Protein AF-A0A5C7S8H7-F1 (afdb_monomer_lite)

Sequence (94 aa):
MSLLSHIKSLLGLVLLATMLVGCDAGVPEPSLAPAKAKAAQCVEPTADMRKNHMVYLDVHRDKTVIEGIRTTKHSLNECINCHVAPTRADGSAV

Secondary structure (DSSP, 8-state):
-HHHHHHHHHHHHHHHHHHT------PPPP--HHHHTT-SS-SS-HHHHHHHHHHHHHHHHHHHHTS----STT-HHHHHHHHS--B-TTS-B-

Structure (mmCIF, N/CA/C/O backbone):
data_AF-A0A5C7S8H7-F1
#
_entry.id   AF-A0A5C7S8H7-F1
#
loop_
_atom_site.group_PDB
_atom_site.id
_atom_site.type_symbol
_atom_site.label_atom_id
_atom_site.label_alt_id
_atom_site.label_comp_id
_atom_site.label_asym_id
_atom_site.label_entity_id
_atom_site.label_seq_id
_atom_site.pdbx_PDB_ins_code
_atom_site.Cartn_x
_atom_site.Cartn_y
_atom_site.Cartn_z
_atom_site.occupancy
_atom_site.B_iso_or_equiv
_atom_site.auth_seq_id
_atom_site.auth_comp_id
_atom_site.auth_asym_id
_atom_site.auth_atom_id
_atom_site.pdbx_PDB_model_num
ATOM 1 N N . MET A 1 1 ? 42.956 34.536 -41.176 1.00 60.47 1 MET A N 1
ATOM 2 C CA . MET A 1 1 ? 42.618 34.827 -39.760 1.00 60.47 1 MET A CA 1
ATOM 3 C C . MET A 1 1 ? 41.227 34.320 -39.368 1.00 60.47 1 MET A C 1
ATOM 5 O O . MET A 1 1 ? 41.123 33.727 -38.303 1.00 60.47 1 MET A O 1
ATOM 9 N N . SER A 1 2 ? 40.192 34.442 -40.214 1.00 66.31 2 SER A N 1
ATOM 10 C CA . SER A 1 2 ? 38.840 33.929 -39.895 1.00 66.31 2 SER A CA 1
ATOM 11 C C . SER A 1 2 ? 38.757 32.407 -39.736 1.00 66.31 2 SER A C 1
ATOM 13 O O . SER A 1 2 ? 38.104 31.937 -38.813 1.00 66.31 2 SER A O 1
ATOM 15 N N . LEU A 1 3 ? 39.487 31.625 -40.543 1.00 68.44 3 LEU A N 1
ATOM 16 C CA . LEU A 1 3 ? 39.444 30.155 -40.471 1.00 68.44 3 LEU A CA 1
ATOM 17 C C . LEU A 1 3 ? 39.913 29.606 -39.109 1.00 68.44 3 LEU A C 1
ATOM 19 O O . LEU A 1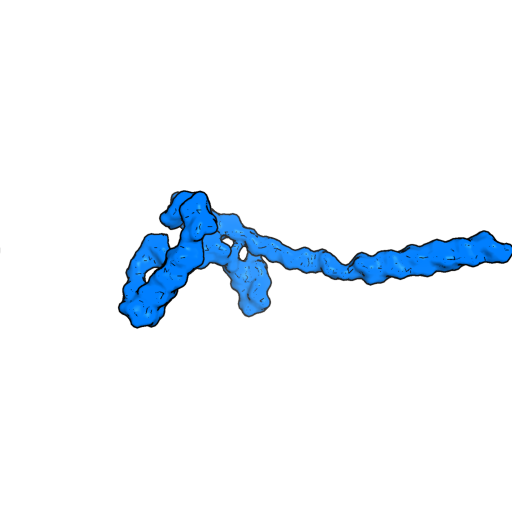 3 ? 39.256 28.758 -38.517 1.00 68.44 3 LEU A O 1
ATOM 23 N N . LEU A 1 4 ? 40.997 30.162 -38.558 1.00 70.56 4 LEU A N 1
ATOM 24 C CA . LEU A 1 4 ? 41.495 29.822 -37.219 1.00 70.56 4 LEU A CA 1
ATOM 25 C C . LEU A 1 4 ? 40.535 30.264 -36.101 1.00 70.56 4 LEU A C 1
ATOM 27 O O . LEU A 1 4 ? 40.477 29.614 -35.061 1.00 70.56 4 LEU A O 1
ATOM 31 N N . SER A 1 5 ? 39.774 31.344 -36.308 1.00 72.88 5 SER A N 1
ATOM 32 C CA . SER A 1 5 ? 38.765 31.830 -35.355 1.00 72.88 5 SER A CA 1
ATOM 33 C C . SER A 1 5 ? 37.530 30.921 -35.312 1.00 72.88 5 SER A C 1
ATOM 35 O O . SER A 1 5 ? 37.019 30.602 -34.236 1.00 72.88 5 SER A O 1
ATOM 37 N N . HIS A 1 6 ? 37.101 30.418 -36.474 1.00 78.44 6 HIS A N 1
ATOM 38 C CA . HIS A 1 6 ? 36.005 29.454 -36.570 1.00 78.44 6 HIS A CA 1
ATOM 39 C C . HIS A 1 6 ? 36.382 28.102 -35.961 1.00 78.44 6 HIS A C 1
ATOM 41 O O . HIS A 1 6 ? 35.588 27.550 -35.208 1.00 78.44 6 HIS A O 1
ATOM 47 N N . ILE A 1 7 ? 37.609 27.615 -36.194 1.00 83.06 7 ILE A N 1
ATOM 48 C CA . ILE A 1 7 ? 38.106 26.371 -35.581 1.00 83.06 7 ILE A CA 1
ATOM 49 C C . ILE A 1 7 ? 38.125 26.489 -34.052 1.00 83.06 7 ILE A C 1
ATOM 51 O O . ILE A 1 7 ? 37.654 25.588 -33.366 1.00 83.06 7 ILE A O 1
ATOM 55 N N . LYS A 1 8 ? 38.603 27.614 -33.503 1.00 81.38 8 LYS A N 1
ATOM 56 C CA . LYS A 1 8 ? 38.613 27.852 -32.049 1.00 81.38 8 LYS A CA 1
ATOM 57 C C . LYS A 1 8 ? 37.203 27.938 -31.456 1.00 81.38 8 LYS A C 1
ATOM 59 O O . LYS A 1 8 ? 36.970 27.387 -30.385 1.00 81.38 8 LYS A O 1
ATOM 64 N N . SER A 1 9 ? 36.267 28.582 -32.156 1.00 80.94 9 SER A N 1
ATOM 65 C CA . SER A 1 9 ? 34.865 28.667 -31.717 1.00 80.94 9 SER A CA 1
ATOM 66 C C . SER A 1 9 ? 34.170 27.306 -31.743 1.00 80.94 9 SER A C 1
ATOM 68 O O . SER A 1 9 ? 33.465 26.963 -30.799 1.00 80.94 9 SER A O 1
ATOM 70 N N . LEU A 1 10 ? 34.414 26.501 -32.781 1.00 82.75 10 LEU A N 1
ATOM 71 C CA . LEU A 1 10 ? 33.915 25.127 -32.872 1.00 82.75 10 LEU A CA 1
ATOM 72 C C . LEU A 1 10 ? 34.483 24.249 -31.754 1.00 82.75 10 LEU A C 1
ATOM 74 O O . LEU A 1 10 ? 33.729 23.530 -31.106 1.00 82.75 10 LEU A O 1
ATOM 78 N N . LEU A 1 11 ? 35.785 24.351 -31.478 1.00 84.94 11 LEU A N 1
ATOM 79 C CA . LEU A 1 11 ? 36.423 23.576 -30.414 1.00 84.94 11 LEU A CA 1
ATOM 80 C C . LEU A 1 11 ? 35.879 23.953 -29.026 1.00 84.94 11 LEU A C 1
ATOM 82 O O . LEU A 1 11 ? 35.637 23.075 -28.202 1.00 84.94 11 LEU A O 1
ATOM 86 N N . GLY A 1 12 ? 35.635 25.246 -28.784 1.00 84.12 12 GLY A N 1
ATOM 87 C CA . GLY A 1 12 ? 35.027 25.732 -27.543 1.00 84.12 12 GLY A CA 1
ATOM 88 C C . GLY A 1 12 ? 33.580 25.267 -27.359 1.00 84.12 12 GLY A C 1
ATOM 89 O O . GLY A 1 12 ? 33.201 24.870 -26.260 1.00 84.12 12 GLY A O 1
ATOM 90 N N . LEU A 1 13 ? 32.788 25.250 -28.436 1.00 82.50 13 LEU A N 1
ATOM 91 C CA . LEU A 1 13 ? 31.404 24.773 -28.401 1.00 82.50 13 LEU A CA 1
ATOM 92 C C . LEU A 1 13 ? 31.326 23.261 -28.136 1.00 82.50 13 LEU A C 1
ATOM 94 O O . LEU A 1 13 ? 30.484 22.815 -27.362 1.00 82.50 13 LEU A O 1
ATOM 98 N N . VAL A 1 14 ? 32.232 22.482 -28.736 1.00 84.06 14 VAL A N 1
ATOM 99 C CA . VAL A 1 14 ? 32.331 21.033 -28.504 1.00 84.06 14 VAL A CA 1
ATOM 100 C C . VAL A 1 14 ? 32.730 20.739 -27.058 1.00 84.06 14 VAL A C 1
ATOM 102 O O . VAL A 1 14 ? 32.102 19.902 -26.415 1.00 84.06 14 VAL A O 1
ATOM 105 N N . LEU A 1 15 ? 33.712 21.465 -26.512 1.00 80.88 15 LEU A N 1
ATOM 106 C CA . LEU A 1 15 ? 34.151 21.285 -25.125 1.00 80.88 15 LEU A CA 1
ATOM 107 C C . LEU A 1 15 ? 33.041 21.638 -24.117 1.00 80.88 15 LEU A C 1
ATOM 109 O O . LEU A 1 15 ? 32.848 20.937 -23.122 1.00 80.88 15 LEU A O 1
ATOM 113 N N . LEU A 1 16 ? 32.265 22.689 -24.399 1.00 78.00 16 LEU A N 1
ATOM 114 C CA . LEU A 1 16 ? 31.115 23.074 -23.581 1.00 78.00 16 LEU A CA 1
ATOM 115 C C . LEU A 1 16 ? 29.990 22.029 -23.653 1.00 78.00 16 LEU A C 1
ATOM 117 O O . LEU A 1 16 ? 29.425 21.679 -22.622 1.00 78.00 16 LEU A O 1
ATOM 121 N N . ALA A 1 17 ? 29.711 21.475 -24.836 1.00 76.25 17 ALA A N 1
ATOM 122 C CA . ALA A 1 17 ? 28.702 20.430 -25.008 1.00 76.25 17 ALA A CA 1
ATOM 123 C C . ALA A 1 17 ? 29.064 19.134 -24.261 1.00 76.25 17 ALA A C 1
ATOM 125 O O . ALA A 1 17 ? 28.189 18.506 -23.670 1.00 76.25 17 ALA A O 1
ATOM 126 N N . THR A 1 18 ? 30.349 18.760 -24.214 1.00 71.00 18 THR A N 1
ATOM 127 C CA . THR A 1 18 ? 30.792 17.570 -23.467 1.00 71.00 18 THR A CA 1
ATOM 128 C C . THR A 1 18 ? 30.619 17.696 -21.951 1.00 71.00 18 THR A C 1
ATOM 130 O O . THR A 1 18 ? 30.426 16.684 -21.286 1.00 71.00 18 THR A O 1
ATOM 133 N N . MET A 1 19 ? 30.616 18.916 -21.400 1.00 67.19 19 MET A N 1
ATOM 134 C CA . MET A 1 19 ? 30.404 19.152 -19.963 1.00 67.19 19 MET A CA 1
ATOM 135 C C . MET A 1 19 ? 28.931 19.071 -19.534 1.00 67.19 19 MET A C 1
ATOM 137 O O . MET A 1 19 ? 28.661 18.903 -18.348 1.00 67.19 19 MET A O 1
ATOM 141 N N . LEU A 1 20 ? 27.974 19.160 -20.468 1.00 64.50 20 LEU A N 1
ATOM 142 C CA . LEU A 1 20 ? 26.544 18.996 -20.168 1.00 64.50 20 L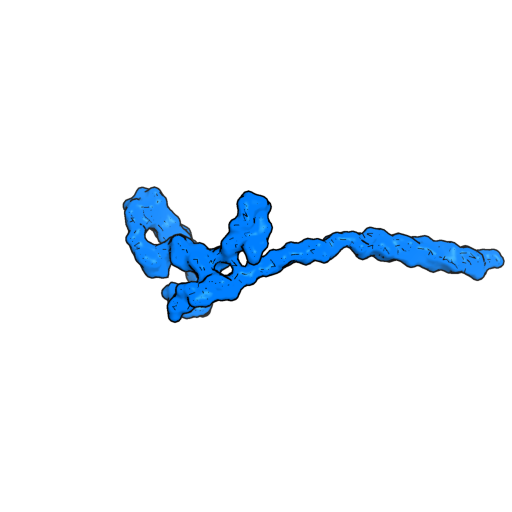EU A CA 1
ATOM 143 C C . LEU A 1 20 ? 26.086 17.524 -20.152 1.00 64.50 20 LEU A C 1
ATOM 145 O O . LEU A 1 20 ? 24.960 17.247 -19.749 1.00 64.50 20 LEU A O 1
ATOM 149 N N . VAL A 1 21 ? 26.941 16.571 -20.538 1.00 70.62 21 VAL A N 1
ATOM 150 C CA . VAL A 1 21 ? 26.657 15.122 -20.482 1.00 70.62 21 VAL A CA 1
ATOM 151 C C . VAL A 1 21 ? 27.043 14.581 -19.098 1.00 70.62 21 VAL A C 1
ATOM 153 O O . VAL A 1 21 ? 27.892 13.706 -18.952 1.00 70.62 21 VAL A O 1
ATOM 156 N N . GLY A 1 22 ? 26.476 15.177 -18.050 1.00 63.28 22 GLY A N 1
ATOM 157 C CA . GLY A 1 22 ? 26.761 14.841 -16.658 1.00 63.28 22 GLY A CA 1
ATOM 158 C C . GLY A 1 22 ? 25.531 14.304 -15.932 1.00 63.28 22 GLY A C 1
ATOM 159 O O . GLY A 1 22 ? 24.602 15.059 -15.674 1.00 63.28 22 GLY A O 1
ATOM 160 N N . CYS A 1 23 ? 25.597 13.026 -15.547 1.00 63.62 23 CYS A N 1
ATOM 161 C CA . CYS A 1 23 ? 24.713 12.313 -14.616 1.00 63.62 23 CYS A CA 1
ATOM 162 C C . CYS A 1 23 ? 23.244 12.131 -15.028 1.00 63.62 23 CYS A C 1
ATOM 164 O O . CYS A 1 23 ? 22.342 12.692 -14.416 1.00 63.62 23 CYS A O 1
ATOM 166 N N . ASP A 1 24 ? 23.010 11.184 -15.937 1.00 62.00 24 ASP A N 1
ATOM 167 C CA . ASP A 1 24 ? 21.803 10.352 -15.889 1.00 62.00 24 ASP A CA 1
ATOM 168 C C . ASP A 1 24 ? 22.167 9.039 -15.172 1.00 62.00 24 ASP A C 1
ATOM 170 O O . ASP A 1 24 ? 22.333 7.975 -15.770 1.00 62.00 24 ASP A O 1
ATOM 174 N N . ALA A 1 25 ? 22.439 9.130 -13.866 1.00 63.62 25 ALA A N 1
ATOM 175 C CA . ALA A 1 25 ? 22.504 7.943 -13.021 1.00 63.62 25 ALA A CA 1
ATOM 176 C C . ALA A 1 25 ? 21.057 7.509 -12.782 1.00 63.62 25 ALA A C 1
ATOM 178 O O . ALA A 1 25 ? 20.485 7.808 -11.735 1.00 63.62 25 ALA A O 1
ATOM 179 N N . GLY A 1 26 ? 20.449 6.902 -13.807 1.00 62.16 26 GLY A N 1
ATOM 180 C CA . GLY A 1 26 ? 19.078 6.420 -13.758 1.00 62.16 26 GLY A CA 1
ATOM 181 C C . GLY A 1 26 ? 18.882 5.625 -12.475 1.00 62.16 26 GLY A C 1
ATOM 182 O O . GLY A 1 26 ? 19.554 4.613 -12.261 1.00 62.16 26 GLY A O 1
ATOM 183 N N . VAL A 1 27 ? 18.020 6.131 -11.589 1.00 66.56 27 VAL A N 1
ATOM 184 C CA . VAL A 1 27 ? 17.674 5.431 -10.353 1.00 66.56 27 VAL A CA 1
ATOM 185 C C . VAL A 1 27 ? 17.156 4.060 -10.780 1.00 66.56 27 VAL A C 1
ATOM 187 O O . VAL A 1 27 ? 16.218 4.019 -11.579 1.00 66.56 27 VAL A O 1
ATOM 190 N N . PRO A 1 28 ? 17.757 2.950 -10.313 1.00 68.31 28 PRO A N 1
ATOM 191 C CA . PRO A 1 28 ? 17.273 1.625 -10.656 1.00 68.31 28 PRO A CA 1
ATOM 192 C C . PRO A 1 28 ? 15.788 1.545 -10.315 1.00 68.31 28 PRO A C 1
ATOM 194 O O . PRO A 1 28 ? 15.412 1.710 -9.151 1.00 68.31 28 PRO A O 1
ATOM 197 N N . GLU A 1 29 ? 14.938 1.350 -11.325 1.00 69.06 29 GLU A N 1
ATOM 198 C CA . GLU A 1 29 ? 13.511 1.213 -11.074 1.00 69.06 29 GLU A CA 1
ATOM 199 C C . GLU A 1 29 ? 13.290 -0.038 -10.215 1.00 69.06 29 GLU A C 1
ATOM 201 O O . GLU A 1 29 ? 13.754 -1.128 -10.573 1.00 69.06 29 GLU A O 1
ATOM 206 N N . PRO A 1 30 ? 12.598 0.081 -9.070 1.00 67.94 30 PRO A N 1
ATOM 207 C CA . PRO A 1 30 ? 12.336 -1.066 -8.224 1.00 67.94 30 PRO A CA 1
ATOM 208 C C . PRO A 1 30 ? 11.473 -2.081 -8.979 1.00 67.94 30 PRO A C 1
ATOM 210 O O . PRO A 1 30 ? 10.345 -1.797 -9.391 1.00 67.94 30 PRO A O 1
ATOM 213 N N . SER A 1 31 ? 11.990 -3.300 -9.137 1.00 73.12 31 SER A N 1
ATOM 214 C CA . SER A 1 31 ? 11.226 -4.390 -9.737 1.00 73.12 31 SER A CA 1
ATOM 215 C C . SER A 1 31 ? 10.092 -4.801 -8.803 1.00 73.12 31 SER A C 1
ATOM 217 O O . SER A 1 31 ? 10.310 -5.387 -7.745 1.00 73.12 31 SER A O 1
ATOM 219 N N . LEU A 1 32 ? 8.852 -4.540 -9.219 1.00 72.56 32 LEU A N 1
ATOM 220 C CA . LEU A 1 32 ? 7.658 -5.040 -8.533 1.00 72.56 32 LEU A CA 1
ATOM 221 C C . LEU A 1 32 ? 7.369 -6.514 -8.860 1.00 72.56 32 LEU A C 1
ATOM 223 O O . LEU A 1 32 ? 6.405 -7.070 -8.341 1.00 72.56 32 LEU A O 1
ATOM 227 N N . ALA A 1 33 ? 8.161 -7.165 -9.723 1.00 72.62 33 ALA A N 1
ATOM 228 C CA . ALA A 1 33 ? 7.921 -8.553 -10.125 1.00 72.62 33 ALA A CA 1
ATOM 229 C C . ALA A 1 33 ? 7.880 -9.536 -8.932 1.00 72.62 33 ALA A C 1
ATOM 231 O O . ALA A 1 33 ? 6.939 -10.330 -8.875 1.00 72.62 33 ALA A O 1
ATOM 232 N N . PRO A 1 34 ? 8.789 -9.460 -7.934 1.00 69.06 34 PRO A N 1
ATOM 233 C CA . PRO A 1 34 ? 8.727 -10.324 -6.753 1.00 69.06 34 PRO A CA 1
ATOM 234 C C . PRO A 1 34 ? 7.486 -10.071 -5.887 1.00 69.06 34 PRO A C 1
ATOM 236 O O . PRO A 1 34 ? 6.937 -11.007 -5.310 1.00 69.06 34 PRO A O 1
ATOM 239 N N . ALA A 1 35 ? 7.037 -8.816 -5.803 1.00 72.00 35 ALA A N 1
ATOM 240 C CA . ALA A 1 35 ? 5.854 -8.423 -5.042 1.00 72.00 35 ALA A CA 1
ATOM 241 C C . ALA A 1 35 ? 4.567 -8.903 -5.741 1.00 72.00 35 ALA A C 1
ATOM 243 O O . ALA A 1 35 ? 3.701 -9.516 -5.122 1.00 72.00 35 ALA A O 1
ATOM 244 N N . LYS A 1 36 ? 4.489 -8.747 -7.069 1.00 71.81 36 LYS A N 1
ATOM 245 C CA . LYS A 1 36 ? 3.383 -9.256 -7.895 1.00 71.81 36 LYS A CA 1
ATOM 246 C C . LYS A 1 36 ? 3.296 -10.781 -7.913 1.00 71.81 36 LYS A C 1
ATOM 248 O O . LYS A 1 36 ? 2.190 -11.303 -7.954 1.00 71.81 36 LYS A O 1
ATOM 253 N N . ALA A 1 37 ? 4.419 -11.499 -7.850 1.00 75.31 37 ALA A N 1
ATOM 254 C CA . ALA A 1 37 ? 4.424 -12.965 -7.807 1.00 75.31 37 ALA A CA 1
ATOM 255 C C . ALA A 1 37 ? 3.732 -13.539 -6.556 1.00 75.31 37 ALA A C 1
ATOM 257 O O . ALA A 1 37 ? 3.283 -14.682 -6.571 1.00 75.31 37 ALA A O 1
ATOM 258 N N . LYS A 1 38 ? 3.632 -12.749 -5.479 1.00 71.75 38 LYS A N 1
ATOM 259 C CA . LYS A 1 38 ? 2.924 -13.121 -4.247 1.00 71.75 38 LYS A CA 1
ATOM 260 C C . LYS A 1 38 ? 1.429 -12.783 -4.287 1.00 71.75 38 LYS A C 1
ATOM 262 O O . LYS A 1 38 ? 0.695 -13.199 -3.394 1.00 71.75 38 LYS A O 1
ATOM 267 N N . ALA A 1 39 ? 0.969 -12.041 -5.294 1.00 74.25 39 ALA A N 1
ATOM 268 C CA . ALA A 1 39 ? -0.418 -11.615 -5.400 1.00 74.25 39 ALA A CA 1
ATOM 269 C C . ALA A 1 39 ? -1.279 -12.726 -6.015 1.00 74.25 39 ALA A C 1
ATOM 271 O O . ALA A 1 39 ? -1.139 -13.054 -7.190 1.00 74.25 39 ALA A O 1
ATOM 272 N N . ALA A 1 40 ? -2.212 -13.276 -5.236 1.00 77.75 40 ALA A N 1
ATOM 273 C CA . ALA A 1 40 ? -3.206 -14.218 -5.755 1.00 77.75 40 ALA A CA 1
ATOM 274 C C . ALA A 1 40 ? -4.293 -13.513 -6.588 1.00 77.75 40 ALA A C 1
ATOM 276 O O . ALA A 1 40 ? -4.805 -14.071 -7.555 1.00 77.75 40 ALA A O 1
ATOM 277 N N . GLN A 1 41 ? -4.648 -12.282 -6.208 1.00 83.12 41 GLN A N 1
ATOM 278 C CA . GLN A 1 41 ? -5.653 -11.455 -6.874 1.00 83.12 41 GLN A CA 1
ATOM 279 C C . GLN A 1 41 ? -5.445 -9.976 -6.534 1.00 83.12 41 GLN A C 1
ATOM 281 O O . GLN A 1 41 ? -4.850 -9.644 -5.508 1.00 83.12 41 GLN A O 1
ATOM 286 N N . CYS A 1 42 ? -5.960 -9.080 -7.377 1.00 86.31 42 CYS A N 1
ATOM 287 C CA . CYS A 1 42 ? -6.052 -7.663 -7.033 1.00 86.31 42 CYS A CA 1
ATOM 288 C C . CYS A 1 42 ? -7.055 -7.463 -5.887 1.00 86.31 42 CYS A C 1
ATOM 290 O O . CYS A 1 42 ? -8.071 -8.152 -5.827 1.00 86.31 42 CYS A O 1
ATOM 292 N N . VAL A 1 43 ? -6.786 -6.497 -5.004 1.00 89.00 43 VAL A N 1
ATOM 293 C CA . VAL A 1 43 ? -7.683 -6.166 -3.883 1.00 89.00 43 VAL A CA 1
ATOM 294 C C . VAL A 1 43 ? -9.056 -5.668 -4.355 1.00 89.00 43 VAL A C 1
ATOM 296 O O . VAL A 1 43 ? -10.063 -5.949 -3.712 1.00 89.00 43 VAL A O 1
ATOM 299 N N . GLU A 1 44 ? -9.078 -4.982 -5.501 1.00 93.56 44 GLU A N 1
ATOM 300 C CA . GLU A 1 44 ? -10.255 -4.443 -6.187 1.00 93.56 44 GLU A CA 1
ATOM 301 C C . GLU A 1 44 ? -9.962 -4.271 -7.696 1.00 93.56 44 GLU A C 1
ATOM 303 O O . GLU A 1 44 ? -8.795 -4.332 -8.113 1.00 93.56 44 GLU A O 1
ATOM 308 N N . PRO A 1 45 ? -10.980 -4.018 -8.545 1.00 95.19 45 PRO A N 1
ATOM 309 C CA . PRO A 1 45 ? -10.779 -3.681 -9.953 1.00 95.19 45 PRO A CA 1
ATOM 310 C C . PRO A 1 45 ? -9.875 -2.455 -10.151 1.00 95.19 45 PRO A C 1
ATOM 312 O O . PRO A 1 45 ? -9.963 -1.463 -9.430 1.00 95.19 45 PRO A O 1
ATOM 315 N N . THR A 1 46 ? -9.046 -2.459 -11.198 1.00 92.44 46 THR A N 1
ATOM 316 C CA . THR A 1 46 ? -8.084 -1.369 -11.457 1.00 92.44 46 THR A CA 1
ATOM 317 C C . THR A 1 46 ? -8.742 0.005 -11.598 1.00 92.44 46 THR A C 1
ATOM 319 O O . THR A 1 46 ? -8.196 0.999 -11.119 1.00 92.44 46 THR A O 1
ATOM 322 N N . ALA A 1 47 ? -9.900 0.078 -12.258 1.00 97.19 47 ALA A N 1
ATOM 323 C CA . ALA A 1 47 ? -10.644 1.327 -12.411 1.00 97.19 47 ALA A CA 1
ATOM 324 C C . ALA A 1 47 ? -11.118 1.885 -11.060 1.00 97.19 47 ALA A C 1
ATOM 326 O O . ALA A 1 47 ? -11.079 3.097 -10.854 1.00 97.19 47 ALA A O 1
ATOM 327 N N . ASP A 1 48 ? -11.507 1.005 -10.137 1.00 97.38 48 ASP A N 1
ATOM 328 C CA . ASP A 1 48 ? -11.926 1.389 -8.795 1.00 97.38 48 ASP A CA 1
ATOM 329 C C . ASP A 1 48 ? -10.735 1.886 -7.967 1.00 97.38 48 ASP A C 1
ATOM 331 O O . ASP A 1 48 ? -10.768 3.005 -7.458 1.00 97.38 48 ASP A O 1
ATOM 335 N N . MET A 1 49 ? -9.623 1.141 -7.958 1.00 94.19 49 MET A N 1
ATOM 336 C CA . MET A 1 49 ? -8.399 1.567 -7.272 1.00 94.19 49 MET A CA 1
ATOM 337 C C . MET A 1 49 ? -7.905 2.926 -7.754 1.00 94.19 49 MET A C 1
ATOM 339 O O . MET A 1 49 ? -7.614 3.795 -6.943 1.00 94.1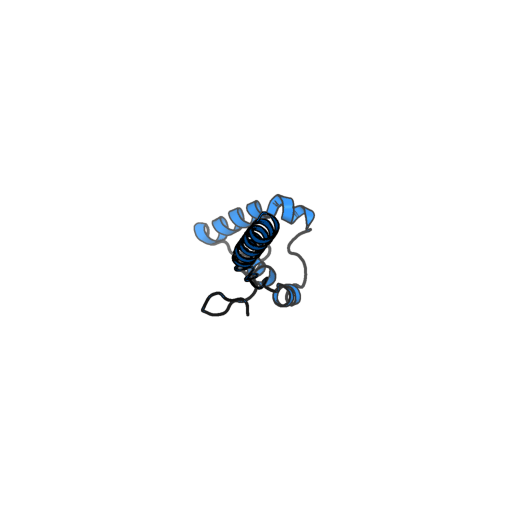9 49 MET A O 1
ATOM 343 N N . ARG A 1 50 ? -7.889 3.187 -9.062 1.00 95.00 50 ARG A N 1
ATOM 344 C CA . ARG A 1 50 ? -7.478 4.503 -9.582 1.00 95.00 50 ARG A CA 1
ATOM 345 C C . ARG A 1 50 ? -8.348 5.653 -9.077 1.00 95.00 50 ARG A C 1
ATOM 347 O O . ARG A 1 50 ? -7.848 6.765 -8.945 1.00 95.00 50 ARG A O 1
ATOM 354 N N . LYS A 1 51 ? -9.627 5.393 -8.809 1.00 97.94 51 LYS A N 1
ATOM 355 C CA . LYS A 1 51 ? -10.577 6.392 -8.321 1.00 97.94 51 LYS A CA 1
ATOM 356 C C . LYS A 1 51 ? -10.533 6.544 -6.799 1.00 97.94 51 LYS A C 1
ATOM 358 O O . LYS A 1 51 ? -10.641 7.660 -6.304 1.00 97.94 51 LYS A O 1
ATOM 363 N N . ASN A 1 52 ? -10.377 5.436 -6.077 1.00 97.50 52 ASN A N 1
ATOM 364 C CA . ASN A 1 5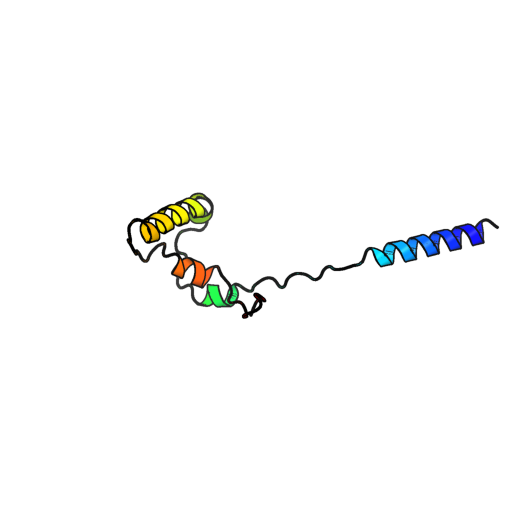2 ? -10.676 5.345 -4.649 1.00 97.50 52 ASN A CA 1
ATOM 365 C C . ASN A 1 52 ? -9.467 4.976 -3.770 1.00 97.50 52 ASN A C 1
ATOM 367 O O . ASN A 1 52 ? -9.620 4.902 -2.554 1.00 97.50 52 ASN A O 1
ATOM 371 N N . HIS A 1 53 ? -8.267 4.777 -4.337 1.00 95.56 53 HIS A N 1
ATOM 372 C CA . HIS A 1 53 ? -7.065 4.336 -3.606 1.00 95.56 53 HIS A CA 1
ATOM 373 C C . HIS A 1 53 ? -6.845 5.106 -2.299 1.00 95.56 53 HIS A C 1
ATOM 375 O O . HIS A 1 53 ? -6.738 4.499 -1.235 1.00 95.56 53 HIS A O 1
ATOM 381 N N . MET A 1 54 ? -6.840 6.438 -2.363 1.00 95.44 54 MET A N 1
ATOM 382 C CA . MET A 1 54 ? -6.570 7.255 -1.179 1.00 95.44 54 MET A CA 1
ATOM 383 C C . MET A 1 54 ? -7.678 7.161 -0.131 1.00 95.44 54 MET A C 1
ATOM 385 O O . MET A 1 54 ? -7.384 7.110 1.056 1.00 95.44 54 MET A O 1
ATOM 389 N N . VAL A 1 55 ? -8.937 7.027 -0.555 1.00 96.81 55 VAL A N 1
ATOM 390 C CA . VAL A 1 55 ? -10.068 6.855 0.367 1.00 96.81 55 VAL A CA 1
ATOM 391 C C . VAL A 1 55 ? -9.906 5.571 1.178 1.00 96.81 55 VAL A C 1
ATOM 393 O O . VAL A 1 55 ? -10.079 5.585 2.396 1.00 96.81 55 VAL A O 1
ATOM 396 N N . TYR A 1 56 ? -9.537 4.463 0.528 1.00 95.00 56 TYR A N 1
ATOM 397 C CA . TYR A 1 56 ? -9.298 3.204 1.233 1.00 95.00 56 TYR A CA 1
ATOM 398 C C . TYR A 1 56 ? -8.109 3.292 2.189 1.00 95.00 56 TYR A C 1
ATOM 400 O O . TYR A 1 56 ? -8.215 2.801 3.314 1.00 95.00 56 TYR A O 1
ATOM 408 N N . LEU A 1 57 ? -7.013 3.937 1.774 1.00 93.62 57 LEU A N 1
ATOM 409 C CA . LEU A 1 57 ? -5.844 4.136 2.631 1.00 93.62 57 LEU A CA 1
ATOM 410 C C . LEU A 1 57 ? -6.176 4.964 3.873 1.00 93.62 57 LEU A C 1
ATOM 412 O O . LEU A 1 57 ? -5.855 4.529 4.975 1.00 93.62 57 LEU A O 1
ATOM 416 N N . ASP A 1 58 ? -6.830 6.115 3.718 1.00 94.56 58 ASP A N 1
ATOM 417 C CA . ASP A 1 58 ? -7.120 7.017 4.836 1.00 94.56 58 ASP A CA 1
ATOM 418 C C . ASP A 1 58 ? -8.091 6.381 5.832 1.00 94.56 58 ASP A C 1
ATOM 420 O O . ASP A 1 58 ? -7.807 6.314 7.028 1.00 94.56 58 ASP A O 1
ATOM 424 N N . VAL A 1 59 ? -9.198 5.817 5.336 1.00 93.56 59 VAL A N 1
ATOM 425 C CA . VAL A 1 59 ? -10.185 5.149 6.193 1.00 93.56 59 VAL A CA 1
ATOM 426 C C . VAL A 1 59 ? -9.556 3.962 6.920 1.00 93.56 59 VAL A C 1
ATOM 428 O O . VAL A 1 59 ? -9.816 3.761 8.106 1.00 93.56 59 VAL A O 1
ATOM 431 N N . HIS A 1 60 ? -8.743 3.153 6.236 1.00 93.62 60 HIS A N 1
ATOM 432 C CA . HIS A 1 60 ? -8.126 1.993 6.871 1.00 93.62 60 HIS A CA 1
ATOM 433 C C . HIS A 1 60 ? -7.015 2.384 7.854 1.00 93.62 60 HIS A C 1
ATOM 435 O O . HIS A 1 60 ? -6.912 1.763 8.914 1.00 93.62 60 HIS A O 1
ATOM 441 N N . ARG A 1 61 ? -6.223 3.423 7.551 1.00 93.62 61 ARG A N 1
ATOM 442 C CA . ARG A 1 61 ? -5.222 3.995 8.463 1.00 93.62 61 ARG A CA 1
ATOM 443 C C . ARG A 1 61 ? -5.880 4.422 9.767 1.00 93.62 61 ARG A C 1
ATOM 445 O O . ARG A 1 61 ? -5.451 3.972 10.827 1.00 93.62 61 ARG A O 1
ATOM 452 N N . ASP A 1 62 ? -6.925 5.238 9.686 1.00 94.75 62 ASP A N 1
ATOM 453 C CA . ASP A 1 62 ? -7.569 5.809 10.868 1.00 94.75 62 ASP A CA 1
ATOM 454 C C . ASP A 1 62 ? -8.256 4.712 11.691 1.00 94.75 62 ASP A C 1
ATOM 456 O O . ASP A 1 62 ? -8.001 4.592 12.889 1.00 94.75 62 ASP A O 1
ATOM 460 N N . LYS A 1 63 ? -8.998 3.803 11.046 1.00 93.50 63 LYS A N 1
ATOM 461 C CA . LYS A 1 63 ? -9.599 2.643 11.728 1.00 93.50 63 LYS A CA 1
ATOM 462 C C . LYS A 1 63 ? -8.565 1.753 12.412 1.00 93.50 63 LYS A C 1
ATOM 464 O O . LYS A 1 63 ? -8.808 1.259 13.508 1.00 93.50 63 LYS A O 1
ATOM 469 N N . THR A 1 64 ? -7.407 1.544 11.790 1.00 93.81 64 THR A N 1
ATOM 470 C CA . THR A 1 64 ? -6.363 0.681 12.357 1.00 93.81 64 THR A CA 1
ATOM 471 C C . THR A 1 64 ? -5.635 1.352 13.516 1.00 93.81 64 THR A C 1
ATOM 473 O O . THR A 1 64 ? -5.407 0.713 14.542 1.00 93.81 64 THR A O 1
ATOM 476 N N . VAL A 1 65 ? -5.237 2.615 13.349 1.00 93.50 65 VAL A N 1
ATOM 477 C CA . VAL A 1 65 ? -4.358 3.323 14.291 1.00 93.50 65 VAL A CA 1
ATOM 478 C C . VAL A 1 65 ? -5.146 3.963 15.431 1.00 93.50 65 VAL A C 1
ATOM 480 O O . VAL A 1 65 ? -4.717 3.880 16.577 1.00 93.50 65 VAL A O 1
ATOM 483 N N . ILE A 1 66 ? -6.284 4.587 15.127 1.00 96.50 66 ILE A N 1
ATOM 484 C CA . ILE A 1 66 ? -7.086 5.346 16.095 1.00 96.50 66 ILE A CA 1
ATOM 485 C C . ILE A 1 66 ? -8.106 4.428 16.768 1.00 96.50 66 ILE A C 1
ATOM 487 O O . ILE A 1 66 ? -8.243 4.451 17.988 1.00 96.50 66 ILE A O 1
ATOM 491 N N . GLU A 1 67 ? -8.803 3.600 15.986 1.00 96.06 67 GLU A N 1
ATOM 492 C CA . GLU A 1 67 ? -9.892 2.751 16.500 1.00 96.06 67 GLU A CA 1
ATOM 493 C C . GLU A 1 67 ? -9.443 1.319 16.847 1.00 96.06 67 GLU A C 1
ATOM 495 O O . GLU A 1 67 ? -10.191 0.565 17.465 1.00 96.06 67 GLU A O 1
ATOM 500 N N . GLY A 1 68 ? -8.229 0.913 16.459 1.00 95.00 68 GLY A N 1
ATOM 501 C CA . GLY A 1 68 ? -7.699 -0.431 16.716 1.00 95.00 68 GLY A CA 1
ATOM 502 C C . GLY A 1 68 ? -8.337 -1.556 15.884 1.00 95.00 68 GLY A C 1
ATOM 503 O O . GLY A 1 68 ? -8.113 -2.734 16.168 1.00 95.00 68 GLY A O 1
ATOM 504 N N . ILE A 1 69 ? -9.112 -1.233 14.846 1.00 94.00 69 ILE A N 1
ATOM 505 C CA . ILE A 1 69 ? -9.825 -2.199 14.001 1.00 94.00 69 ILE A CA 1
ATOM 506 C C . ILE A 1 69 ? -8.892 -2.742 12.910 1.00 94.00 69 ILE A C 1
ATOM 508 O O . ILE A 1 69 ? -8.448 -2.004 12.034 1.00 94.00 69 ILE A O 1
ATOM 512 N N . ARG A 1 70 ? -8.644 -4.061 12.904 1.00 90.94 70 ARG A N 1
ATOM 513 C CA . ARG A 1 70 ? -7.733 -4.731 11.952 1.00 90.94 70 ARG A CA 1
ATOM 514 C C . ARG A 1 70 ? -8.474 -5.689 11.018 1.00 90.94 70 ARG A C 1
ATOM 516 O O . ARG A 1 70 ? -8.619 -6.872 11.308 1.00 90.94 70 ARG A O 1
ATOM 523 N N . THR A 1 71 ? -8.938 -5.176 9.882 1.00 88.06 71 THR A N 1
ATOM 524 C CA . THR A 1 71 ? -9.548 -5.983 8.807 1.00 88.06 71 THR A CA 1
ATOM 525 C C . THR A 1 71 ? -8.524 -6.401 7.753 1.00 88.06 71 THR A C 1
ATOM 527 O O . THR A 1 71 ? -7.568 -5.672 7.506 1.00 88.06 71 THR A O 1
ATOM 530 N N . THR A 1 72 ? -8.761 -7.515 7.059 1.00 82.81 72 THR A N 1
ATOM 531 C CA . THR A 1 72 ? -7.810 -8.082 6.085 1.00 82.81 72 THR A CA 1
ATOM 532 C C . THR A 1 72 ? -7.924 -7.504 4.673 1.00 82.81 72 THR A C 1
ATOM 534 O O . THR A 1 72 ? -6.899 -7.297 4.036 1.00 82.81 72 THR A O 1
ATOM 537 N N . LYS A 1 73 ? -9.136 -7.197 4.183 1.00 85.25 73 LYS A N 1
ATOM 538 C CA . LYS A 1 73 ? -9.363 -6.817 2.772 1.00 85.25 73 LYS A CA 1
ATOM 539 C C . LYS A 1 73 ? -8.516 -5.626 2.299 1.00 85.25 73 LYS A C 1
ATOM 541 O O . LYS A 1 73 ? -7.872 -5.730 1.270 1.00 85.25 73 LYS A O 1
ATOM 546 N N . HIS A 1 74 ? -8.492 -4.526 3.051 1.00 90.81 74 HIS A N 1
ATOM 547 C CA . HIS A 1 74 ? -7.700 -3.327 2.728 1.00 90.81 74 HIS A CA 1
ATOM 548 C C . HIS A 1 74 ? -6.509 -3.152 3.675 1.00 90.81 74 HIS A C 1
ATOM 550 O O . HIS A 1 74 ? -6.131 -2.027 3.991 1.00 90.81 74 HIS A O 1
ATOM 556 N N . SER A 1 75 ? -5.954 -4.262 4.175 1.00 87.56 75 SER A N 1
ATOM 557 C CA . SER A 1 75 ? -4.829 -4.215 5.105 1.00 87.56 75 SER A CA 1
ATOM 558 C C . SER A 1 75 ? -3.635 -3.492 4.490 1.00 87.56 75 SER A C 1
ATOM 560 O O . SER A 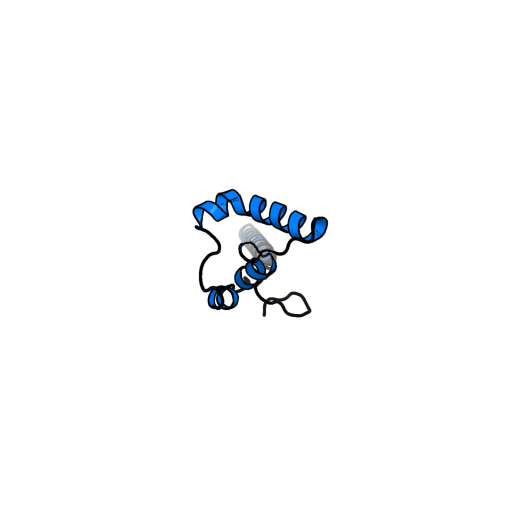1 75 ? -3.186 -3.846 3.400 1.00 87.56 75 SER A O 1
ATOM 562 N N . LEU A 1 76 ? -3.066 -2.529 5.222 1.00 89.31 76 LEU A N 1
ATOM 563 C CA . LEU A 1 76 ? -1.874 -1.808 4.766 1.00 89.31 76 LEU A CA 1
ATOM 564 C C . LEU A 1 76 ? -0.688 -2.759 4.523 1.00 89.31 76 LEU A C 1
ATOM 566 O O . LEU A 1 76 ? 0.073 -2.560 3.579 1.00 89.31 76 LEU A O 1
ATOM 570 N N . ASN A 1 77 ? -0.575 -3.826 5.320 1.00 86.50 77 ASN A N 1
ATOM 571 C CA . ASN A 1 77 ? 0.445 -4.859 5.132 1.00 86.50 77 ASN A CA 1
ATOM 572 C C . ASN A 1 77 ? 0.286 -5.571 3.782 1.00 86.50 77 ASN A C 1
ATOM 574 O O . ASN A 1 77 ? 1.271 -5.771 3.078 1.00 86.50 77 ASN A O 1
ATOM 578 N N . GLU A 1 78 ? -0.947 -5.895 3.386 1.00 85.19 78 GLU A N 1
ATOM 579 C CA . GLU A 1 78 ? -1.207 -6.561 2.106 1.00 85.19 78 GLU A CA 1
ATOM 580 C C . GLU A 1 78 ? -0.995 -5.627 0.909 1.00 85.19 78 GLU A C 1
ATOM 582 O O . GLU A 1 78 ? -0.481 -6.059 -0.125 1.00 85.19 78 GLU A O 1
ATOM 587 N N . CYS A 1 79 ? -1.280 -4.328 1.060 1.00 88.12 79 CYS A N 1
ATOM 588 C CA . CYS A 1 79 ? -0.902 -3.329 0.061 1.00 88.12 79 CYS A CA 1
ATOM 589 C C . CYS A 1 79 ? 0.625 -3.303 -0.139 1.00 88.12 79 CYS A C 1
ATOM 591 O O . CYS A 1 79 ? 1.098 -3.379 -1.272 1.00 88.12 79 CYS A O 1
ATOM 593 N N . ILE A 1 80 ? 1.404 -3.251 0.948 1.00 85.69 80 ILE A N 1
ATOM 594 C CA . ILE A 1 80 ? 2.878 -3.213 0.914 1.00 85.69 80 ILE A CA 1
ATOM 595 C C . ILE A 1 80 ? 3.453 -4.483 0.281 1.00 85.69 80 ILE A C 1
ATOM 597 O O . ILE A 1 80 ? 4.331 -4.380 -0.574 1.00 85.69 80 ILE A O 1
ATOM 601 N N . ASN A 1 81 ? 2.917 -5.657 0.630 1.00 80.88 81 ASN A N 1
ATOM 602 C CA . ASN A 1 81 ? 3.368 -6.951 0.109 1.00 80.88 81 ASN A CA 1
ATOM 603 C C . ASN A 1 81 ? 3.402 -7.013 -1.429 1.00 80.88 81 ASN A C 1
ATOM 605 O O . ASN A 1 81 ? 4.233 -7.735 -1.983 1.00 80.88 81 ASN A O 1
ATOM 609 N N . CYS A 1 82 ? 2.520 -6.265 -2.105 1.00 80.44 82 CYS A N 1
ATOM 610 C CA . CYS A 1 82 ? 2.417 -6.234 -3.566 1.00 80.44 82 CYS A CA 1
ATOM 611 C C . CYS A 1 82 ? 2.921 -4.925 -4.212 1.00 80.44 82 CYS A C 1
ATOM 613 O O . CYS A 1 82 ? 3.339 -4.954 -5.372 1.00 80.44 82 CYS A O 1
ATOM 615 N N . HIS A 1 83 ? 2.876 -3.786 -3.508 1.00 82.88 83 HIS A N 1
ATOM 616 C CA . HIS A 1 83 ? 3.204 -2.462 -4.065 1.00 82.88 83 HIS A CA 1
ATOM 617 C C . HIS A 1 83 ? 4.598 -1.938 -3.716 1.00 82.88 83 HIS A C 1
ATOM 619 O O . HIS A 1 83 ? 5.054 -0.995 -4.362 1.00 82.88 83 HIS A O 1
ATOM 625 N N . VAL A 1 84 ? 5.275 -2.520 -2.724 1.00 80.00 84 VAL A N 1
ATOM 626 C CA . VAL A 1 84 ? 6.589 -2.057 -2.272 1.00 80.00 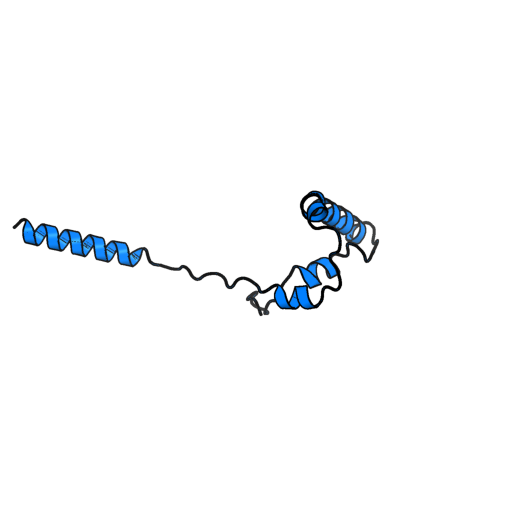84 VAL A CA 1
ATOM 627 C C . VAL A 1 84 ? 7.616 -3.149 -2.535 1.00 80.00 84 VAL A C 1
ATOM 629 O O . VAL A 1 84 ? 7.525 -4.256 -2.004 1.00 80.00 84 VAL A O 1
ATOM 632 N N . ALA A 1 85 ? 8.596 -2.844 -3.385 1.00 76.56 85 ALA A N 1
ATOM 633 C CA . ALA A 1 85 ? 9.734 -3.729 -3.575 1.00 76.56 85 ALA A CA 1
ATOM 634 C C . ALA A 1 85 ? 10.587 -3.755 -2.293 1.00 76.56 85 ALA A C 1
ATOM 636 O O . ALA A 1 85 ? 10.712 -2.724 -1.628 1.00 76.56 85 ALA A O 1
ATOM 637 N N . PRO A 1 86 ? 11.196 -4.899 -1.940 1.00 75.81 86 PRO A N 1
ATOM 638 C CA . PRO A 1 86 ? 12.143 -4.933 -0.839 1.00 75.81 86 PRO A CA 1
ATOM 639 C C . PRO A 1 86 ? 13.328 -3.996 -1.117 1.00 75.81 86 PRO A C 1
ATOM 641 O O . PRO A 1 86 ? 13.747 -3.824 -2.263 1.00 75.81 86 PRO A O 1
ATOM 644 N N . THR A 1 87 ? 13.898 -3.427 -0.060 1.00 75.19 87 THR A N 1
ATOM 645 C CA . THR A 1 87 ? 15.100 -2.586 -0.132 1.00 75.19 87 THR A CA 1
ATOM 646 C C . THR A 1 87 ? 16.185 -3.123 0.797 1.00 75.19 87 THR A C 1
ATOM 648 O O . THR A 1 87 ? 15.899 -3.778 1.802 1.00 75.19 87 THR A O 1
ATOM 651 N N . ARG A 1 88 ? 17.448 -2.845 0.471 1.00 80.25 88 ARG A N 1
ATOM 652 C CA . ARG A 1 88 ? 18.598 -3.036 1.361 1.00 80.25 88 ARG A CA 1
ATOM 653 C C . ARG A 1 88 ? 18.559 -2.016 2.509 1.00 80.25 88 ARG A C 1
ATOM 655 O O . ARG A 1 88 ? 17.752 -1.087 2.508 1.00 80.25 88 ARG A O 1
ATOM 662 N N . ALA A 1 89 ? 19.442 -2.187 3.497 1.00 85.06 89 ALA A N 1
ATOM 663 C CA . ALA A 1 89 ? 19.517 -1.314 4.675 1.00 85.06 89 ALA A CA 1
ATOM 664 C C . ALA A 1 89 ? 19.854 0.152 4.339 1.00 85.06 89 ALA A C 1
ATOM 666 O O . ALA A 1 89 ? 19.476 1.053 5.079 1.00 85.06 89 ALA A O 1
ATOM 667 N N . ASP A 1 90 ? 20.537 0.388 3.218 1.00 84.50 90 ASP A N 1
ATOM 668 C CA . ASP A 1 90 ? 20.855 1.716 2.686 1.00 84.50 90 ASP A CA 1
ATOM 669 C C . ASP A 1 90 ? 19.733 2.311 1.812 1.00 84.50 90 ASP A C 1
ATOM 671 O O . ASP A 1 90 ? 19.900 3.383 1.237 1.00 84.50 90 ASP A O 1
ATOM 675 N N . GLY A 1 91 ? 18.589 1.625 1.697 1.00 71.12 91 GLY A N 1
ATOM 676 C CA . GLY A 1 91 ? 17.451 2.050 0.883 1.00 71.12 91 GLY A CA 1
ATOM 677 C C . GLY A 1 91 ? 17.571 1.723 -0.608 1.00 71.12 91 GLY A C 1
ATOM 678 O O . GLY A 1 91 ? 16.635 2.002 -1.355 1.00 71.12 91 GLY A O 1
ATOM 679 N N . SER A 1 92 ? 18.669 1.105 -1.058 1.00 74.00 92 SER A N 1
ATOM 680 C CA . SER A 1 92 ? 18.785 0.650 -2.447 1.00 74.00 92 SER A CA 1
ATOM 681 C C . SER A 1 92 ? 17.830 -0.519 -2.732 1.00 74.00 92 SER A C 1
ATOM 683 O O . SER A 1 92 ? 17.558 -1.343 -1.856 1.00 74.00 92 SER A O 1
ATOM 685 N N . ALA A 1 93 ? 17.290 -0.600 -3.952 1.00 71.12 93 ALA A N 1
ATOM 686 C CA . ALA A 1 93 ? 16.445 -1.725 -4.368 1.00 71.12 93 ALA A CA 1
ATOM 687 C C . ALA A 1 93 ? 17.226 -3.049 -4.274 1.00 71.12 93 ALA A C 1
ATOM 689 O O . ALA A 1 93 ? 18.427 -3.062 -4.559 1.00 71.12 93 ALA A O 1
ATOM 690 N N . VAL A 1 94 ? 16.575 -4.143 -3.846 1.00 69.69 94 VAL A N 1
ATOM 691 C CA . VAL A 1 94 ? 17.228 -5.468 -3.737 1.00 69.69 94 VAL A CA 1
ATOM 692 C C . VAL A 1 94 ? 17.596 -6.077 -5.080 1.00 69.69 94 VAL A C 1
ATOM 694 O O . VAL A 1 94 ? 16.760 -6.044 -6.006 1.00 69.69 94 VAL A O 1
#

Foldseek 3Di:
DVVVVVVVVVVVVVVVVVVVPDDPPPQPDADLPQLQVPDPDDLDDPVCCVVCVVVLVVVQVCCCPVVVDDDDSSHPVNCCSRPPADADPVRRGD

Radius of gyration: 25.56 Å; chains: 1; bounding box: 54×49×57 Å

pLDDT: mean 81.72, std 10.76, range [60.47, 97.94]